Protein AF-A0ABD0XPX6-F1 (afdb_monomer_lite)

Organism: Umbra pygmaea (NCBI:txid75934)

Structure (mmCIF, N/CA/C/O backbone):
data_AF-A0ABD0XPX6-F1
#
_entry.id   AF-A0ABD0XPX6-F1
#
loop_
_atom_site.group_PDB
_atom_site.id
_atom_site.type_symbol
_atom_site.label_atom_id
_atom_site.label_alt_id
_atom_site.label_comp_id
_atom_site.label_asym_id
_atom_site.label_entity_id
_atom_site.label_seq_id
_atom_site.pdbx_PDB_ins_code
_atom_site.Ca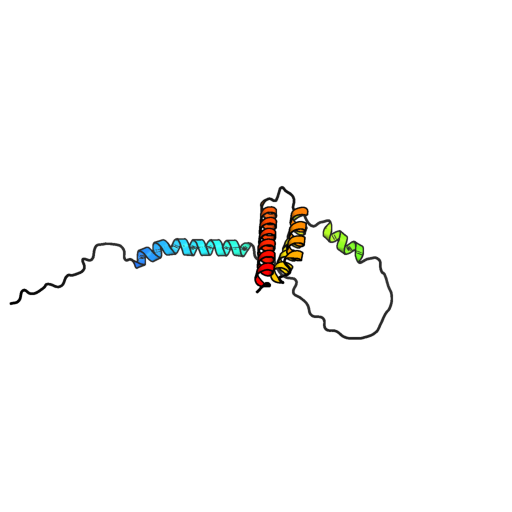rtn_x
_atom_site.Cartn_y
_atom_site.Cartn_z
_atom_site.occupancy
_atom_site.B_iso_or_equiv
_atom_site.auth_seq_id
_atom_site.auth_comp_id
_atom_site.auth_asym_id
_atom_site.auth_atom_id
_atom_site.pdbx_PDB_model_num
ATOM 1 N N . MET A 1 1 ? 26.955 52.492 55.578 1.00 46.16 1 MET A N 1
ATOM 2 C CA . MET A 1 1 ? 26.073 53.021 54.511 1.00 46.16 1 MET A CA 1
ATOM 3 C C . MET A 1 1 ? 26.995 53.705 53.502 1.00 46.16 1 MET A C 1
ATOM 5 O O . MET A 1 1 ? 27.729 54.565 53.947 1.00 46.16 1 MET A O 1
ATOM 9 N N . MET A 1 2 ? 27.157 53.380 52.221 1.00 48.34 2 MET A N 1
ATOM 10 C CA . MET A 1 2 ? 26.642 52.374 51.286 1.00 48.34 2 MET A CA 1
ATOM 11 C C . MET A 1 2 ? 27.820 52.079 50.330 1.00 48.34 2 MET A C 1
ATOM 13 O O . MET A 1 2 ? 28.419 53.018 49.812 1.00 48.34 2 MET A O 1
ATOM 17 N N . ALA A 1 3 ? 28.195 50.813 50.129 1.00 52.94 3 ALA A N 1
ATOM 18 C CA . ALA A 1 3 ? 29.192 50.447 49.122 1.00 52.94 3 ALA A CA 1
ATOM 19 C C . ALA A 1 3 ? 28.490 50.332 47.762 1.00 52.94 3 ALA A C 1
ATOM 21 O O . ALA A 1 3 ? 27.526 49.583 47.626 1.00 52.94 3 ALA A O 1
ATOM 22 N N . ALA A 1 4 ? 28.946 51.113 46.783 1.00 57.94 4 ALA A N 1
ATOM 23 C CA . ALA A 1 4 ? 28.401 51.144 45.434 1.00 57.94 4 ALA A CA 1
ATOM 24 C C . ALA A 1 4 ? 28.667 49.814 44.706 1.00 57.94 4 ALA A C 1
ATOM 26 O O . ALA A 1 4 ? 29.812 49.460 44.417 1.00 57.94 4 ALA A O 1
ATOM 27 N N . SER A 1 5 ? 27.597 49.078 44.412 1.00 60.00 5 SER A N 1
ATOM 28 C CA . SER A 1 5 ? 27.615 47.871 43.589 1.00 60.00 5 SER A CA 1
ATOM 29 C C . SER A 1 5 ? 27.961 48.243 42.146 1.00 60.00 5 SER A C 1
ATOM 31 O O . SER A 1 5 ? 27.199 48.941 41.479 1.00 60.00 5 SER A O 1
ATOM 33 N N . LYS A 1 6 ? 29.117 47.790 41.655 1.00 62.78 6 LYS A N 1
ATOM 34 C CA . LYS A 1 6 ? 29.476 47.904 40.236 1.00 62.78 6 LYS A CA 1
ATOM 35 C C . LYS A 1 6 ? 28.533 47.014 39.408 1.00 62.78 6 LYS A C 1
ATOM 37 O O . LYS A 1 6 ? 28.293 45.878 39.824 1.00 62.78 6 LYS A O 1
ATOM 42 N N . PRO A 1 7 ? 28.007 47.477 38.262 1.00 57.41 7 PRO A N 1
ATOM 43 C CA . PRO A 1 7 ? 27.235 46.619 37.377 1.00 57.41 7 PRO A CA 1
ATOM 44 C C . PRO A 1 7 ? 28.159 45.567 36.754 1.00 57.41 7 PRO A C 1
ATOM 46 O O . PRO A 1 7 ? 29.258 45.874 36.295 1.00 57.41 7 PRO A O 1
ATOM 49 N N . VAL A 1 8 ? 27.718 44.312 36.778 1.00 61.03 8 VAL A N 1
ATOM 50 C CA . VAL A 1 8 ? 28.391 43.196 36.115 1.00 61.03 8 VAL A CA 1
ATOM 51 C C . VAL A 1 8 ? 28.181 43.327 34.605 1.00 61.03 8 VAL A C 1
ATOM 53 O O . VAL A 1 8 ? 27.075 43.152 34.101 1.00 61.03 8 VAL A O 1
ATOM 56 N N . GLU A 1 9 ? 29.239 43.670 33.874 1.00 60.81 9 GLU A N 1
ATOM 57 C CA . GLU A 1 9 ? 29.257 43.535 32.418 1.00 60.81 9 GLU A CA 1
ATOM 58 C C . GLU A 1 9 ? 29.319 42.041 32.057 1.00 60.81 9 GLU A C 1
ATOM 60 O O . GLU A 1 9 ? 30.203 41.329 32.551 1.00 60.81 9 GLU A O 1
ATOM 65 N N . PRO A 1 10 ? 28.422 41.520 31.200 1.00 50.28 10 PRO A N 1
ATOM 66 C CA . PRO A 1 10 ? 28.611 40.194 30.643 1.00 50.28 10 PRO A CA 1
ATOM 67 C C . PRO A 1 10 ? 29.798 40.238 29.674 1.00 50.28 10 PRO A C 1
ATOM 69 O O . PRO A 1 10 ? 29.726 40.804 28.585 1.00 50.28 10 PRO A O 1
ATOM 72 N N . GLN A 1 11 ? 30.898 39.628 30.112 1.00 43.78 11 GLN A N 1
ATOM 73 C CA . GLN A 1 11 ? 32.111 39.357 29.346 1.00 43.78 11 GLN A CA 1
ATOM 74 C C . GLN A 1 11 ? 31.754 38.804 27.954 1.00 43.78 11 GLN A C 1
ATOM 76 O O . GLN A 1 11 ? 31.297 37.665 27.820 1.00 43.78 11 GLN A O 1
ATOM 81 N N . SER A 1 12 ? 31.966 39.618 26.914 1.00 55.59 12 SER A N 1
ATOM 82 C CA . SER A 1 12 ? 31.972 39.179 25.516 1.00 55.59 12 SER A CA 1
ATOM 83 C C . SER A 1 12 ? 33.176 38.268 25.294 1.00 55.59 12 SER A C 1
ATOM 85 O O . SER A 1 12 ? 34.258 38.714 24.923 1.00 55.59 12 SER A O 1
ATOM 87 N N . GLY A 1 13 ? 32.984 36.976 25.555 1.00 52.31 13 GLY A N 1
ATOM 88 C CA . GLY A 1 13 ? 33.889 35.931 25.103 1.00 52.31 13 GLY A CA 1
ATOM 89 C C . GLY A 1 13 ? 33.827 35.820 23.582 1.00 52.31 13 GLY A C 1
ATOM 90 O O . GLY A 1 13 ? 32.750 35.692 23.001 1.00 52.31 13 GLY A O 1
ATOM 91 N N . SER A 1 14 ? 34.995 35.876 22.952 1.00 61.75 14 SER A N 1
ATOM 92 C CA . SER A 1 14 ? 35.277 35.597 21.546 1.00 61.75 14 SER A CA 1
ATOM 93 C C . SER A 1 14 ? 34.750 34.218 21.122 1.00 61.75 14 SER A C 1
ATOM 95 O O . SER A 1 14 ? 35.459 33.216 21.142 1.00 61.75 14 SER A O 1
ATOM 97 N N . GLY A 1 15 ? 33.479 34.154 20.733 1.00 65.19 15 GLY A N 1
ATOM 98 C CA . GLY A 1 15 ? 32.825 32.949 20.234 1.00 65.19 15 GLY A CA 1
ATOM 99 C C . GLY A 1 15 ? 31.831 33.312 19.140 1.00 65.19 15 GLY A C 1
ATOM 100 O O . GLY A 1 15 ? 31.071 34.268 19.286 1.00 65.19 15 GLY A O 1
ATOM 101 N N . LEU A 1 16 ? 31.872 32.575 18.025 1.00 65.19 16 LEU A N 1
ATOM 102 C CA . LEU A 1 16 ? 31.011 32.791 16.859 1.00 65.19 16 LEU A CA 1
ATOM 103 C C . LEU A 1 16 ? 29.540 32.958 17.287 1.00 65.19 16 LEU A C 1
ATOM 105 O O . LEU A 1 16 ? 29.052 32.186 18.120 1.00 65.19 16 LEU A O 1
ATOM 109 N N . PRO A 1 17 ? 28.822 33.958 16.746 1.00 72.69 17 PRO A N 1
ATOM 110 C CA . PRO A 1 17 ? 27.501 34.313 17.236 1.00 72.69 17 PRO A CA 1
ATOM 111 C C . PRO A 1 17 ? 26.522 33.148 17.050 1.00 72.69 17 PRO A C 1
ATOM 113 O O . PRO A 1 17 ? 26.562 32.427 16.057 1.00 72.69 17 PRO A O 1
ATOM 116 N N . ARG A 1 18 ? 25.606 32.955 18.006 1.00 61.06 18 ARG A N 1
ATOM 117 C CA . ARG A 1 18 ? 24.691 31.793 18.046 1.00 61.06 18 ARG A CA 1
ATOM 118 C C . ARG A 1 18 ? 23.837 31.629 16.779 1.00 61.06 18 ARG A C 1
ATOM 120 O O . ARG A 1 18 ? 23.498 30.505 16.420 1.00 61.06 18 ARG A O 1
ATOM 127 N N . TRP A 1 19 ? 23.543 32.719 16.063 1.00 65.44 19 TRP A N 1
ATOM 128 C CA . TRP A 1 19 ? 22.864 32.660 14.762 1.00 65.44 19 TRP A CA 1
ATOM 129 C C . TRP A 1 19 ? 23.732 32.015 13.668 1.00 65.44 19 TRP A C 1
ATOM 131 O O . TRP A 1 19 ? 23.211 31.333 12.790 1.00 65.44 19 TRP A O 1
ATOM 141 N N . GLN A 1 20 ? 25.056 32.161 13.744 1.00 65.62 20 GLN A N 1
ATOM 142 C CA . GLN A 1 20 ? 25.994 31.567 12.796 1.00 65.62 20 GLN A CA 1
ATOM 143 C C . GLN A 1 20 ? 26.097 30.047 12.981 1.00 65.62 20 GLN A C 1
ATOM 145 O O . GLN A 1 20 ? 26.180 29.330 11.989 1.00 65.62 20 GLN A O 1
ATOM 150 N N . LEU A 1 21 ? 25.988 29.534 14.216 1.00 59.56 21 LEU A N 1
ATOM 151 C CA . LEU A 1 21 ? 25.855 28.090 14.475 1.00 59.56 21 LEU A CA 1
ATOM 152 C C . LEU A 1 21 ? 24.546 27.516 13.907 1.00 59.56 21 LEU A C 1
ATOM 154 O O . LEU A 1 21 ? 24.554 26.429 13.332 1.00 59.56 21 LEU A O 1
ATOM 158 N N . ALA A 1 22 ? 23.435 28.253 14.017 1.00 60.59 22 ALA A N 1
ATOM 159 C CA . ALA A 1 22 ? 22.145 27.821 13.477 1.00 60.59 22 ALA A CA 1
ATOM 160 C C . ALA A 1 22 ? 22.163 27.692 11.942 1.00 60.59 22 ALA A C 1
ATOM 162 O O . ALA A 1 22 ? 21.616 26.731 11.404 1.00 60.59 22 ALA A O 1
ATOM 163 N N . LEU A 1 23 ? 22.839 28.604 11.234 1.00 65.31 23 LEU A N 1
ATOM 164 C CA . LEU A 1 23 ? 23.021 28.490 9.782 1.00 65.31 23 LEU A CA 1
ATOM 165 C C . LEU A 1 23 ? 23.935 27.318 9.399 1.00 65.31 23 LEU A C 1
ATOM 167 O O . LEU A 1 23 ? 23.666 26.640 8.411 1.00 65.31 23 LEU A O 1
ATOM 171 N N . LEU A 1 24 ? 24.975 27.043 10.190 1.00 61.91 24 LEU A N 1
ATOM 172 C CA . LEU A 1 24 ? 25.949 25.982 9.911 1.00 61.91 24 LEU A CA 1
ATOM 173 C C . LEU A 1 24 ? 25.346 24.576 10.060 1.00 61.91 24 LEU A C 1
ATOM 175 O O . LEU A 1 24 ? 25.645 23.692 9.263 1.00 61.91 24 LEU A O 1
ATOM 179 N N . VAL A 1 25 ? 24.452 24.377 11.035 1.00 66.81 25 VAL A N 1
ATOM 180 C CA . VAL A 1 25 ? 23.728 23.105 11.225 1.00 66.81 25 VAL A CA 1
ATOM 181 C C . VAL A 1 25 ? 22.466 23.032 10.353 1.00 66.81 25 VAL A C 1
ATOM 183 O O . VAL A 1 25 ? 22.107 21.960 9.870 1.00 66.81 25 VAL A O 1
ATOM 186 N N . GLY A 1 26 ? 21.804 24.163 10.099 1.00 64.44 26 GLY A N 1
ATOM 187 C CA . GLY A 1 26 ? 20.580 24.221 9.298 1.00 64.44 26 GLY A CA 1
ATOM 188 C C . GLY A 1 26 ? 20.808 24.036 7.795 1.00 64.44 26 GLY A C 1
ATOM 189 O O . GLY A 1 26 ? 20.030 23.340 7.142 1.00 64.44 26 GLY A O 1
ATOM 190 N N . ALA A 1 27 ? 21.888 24.599 7.242 1.00 68.81 27 ALA A N 1
ATOM 191 C CA . ALA A 1 27 ? 22.202 24.513 5.814 1.00 68.81 27 ALA A CA 1
ATOM 192 C C . ALA A 1 27 ? 22.309 23.068 5.269 1.00 68.81 27 ALA A C 1
ATOM 194 O O . ALA A 1 27 ? 21.666 22.785 4.254 1.00 68.81 27 ALA A O 1
ATOM 195 N N . PRO A 1 28 ? 23.029 22.120 5.908 1.00 70.69 28 PRO A N 1
ATOM 196 C CA . PRO A 1 28 ? 23.106 20.747 5.406 1.00 70.69 28 PRO A CA 1
ATOM 197 C C . PRO A 1 28 ? 21.777 19.988 5.529 1.00 70.69 28 PRO A C 1
ATOM 199 O O . PRO A 1 28 ? 21.454 19.190 4.651 1.00 70.69 28 PRO A O 1
ATOM 202 N N . ILE A 1 29 ? 20.968 20.259 6.561 1.00 74.56 29 ILE A N 1
ATOM 203 C CA . ILE A 1 29 ? 19.659 19.609 6.743 1.00 74.56 29 ILE A CA 1
ATOM 204 C C . ILE A 1 29 ? 18.675 20.079 5.666 1.00 74.56 29 ILE A C 1
ATOM 206 O O . ILE A 1 29 ? 18.007 19.255 5.045 1.00 74.56 29 ILE A O 1
ATOM 210 N N . VAL A 1 30 ? 18.612 21.386 5.390 1.00 76.75 30 VAL A N 1
ATOM 211 C CA . VAL A 1 30 ? 17.708 21.948 4.371 1.00 76.75 30 VAL A CA 1
ATOM 212 C C . VAL A 1 30 ? 18.095 21.487 2.963 1.00 76.75 30 VAL A C 1
ATOM 214 O O . VAL A 1 30 ? 17.218 21.114 2.183 1.00 76.75 30 VAL A O 1
ATOM 217 N N . LEU A 1 31 ? 19.393 21.430 2.643 1.00 77.75 31 LEU A N 1
ATOM 218 C CA . LEU A 1 31 ? 19.864 20.879 1.368 1.00 77.75 31 LEU A CA 1
ATOM 219 C C . LEU A 1 31 ? 19.599 19.371 1.258 1.00 77.75 31 LEU A C 1
ATOM 221 O O . LEU A 1 31 ? 19.164 18.911 0.204 1.00 77.75 31 LEU A O 1
ATOM 225 N N . GLY A 1 32 ? 19.789 18.611 2.340 1.00 81.19 32 GLY A N 1
ATOM 226 C CA . GLY A 1 32 ? 19.493 17.179 2.388 1.00 81.19 32 GLY A CA 1
ATOM 227 C C . GLY A 1 32 ? 18.006 16.878 2.186 1.00 81.19 32 GLY A C 1
ATOM 228 O O . GLY A 1 32 ? 17.652 16.075 1.325 1.00 81.19 32 GLY A O 1
ATOM 229 N N . VAL A 1 33 ? 17.120 17.569 2.910 1.00 83.88 33 VAL A N 1
ATOM 230 C CA . VAL A 1 33 ? 15.660 17.436 2.751 1.00 83.88 33 VAL A CA 1
ATOM 231 C C . VAL A 1 33 ? 15.219 17.884 1.355 1.00 83.88 33 VAL A C 1
ATOM 233 O O . VAL A 1 33 ? 14.399 17.210 0.735 1.00 83.88 33 VAL A O 1
ATOM 236 N N . GLY A 1 34 ? 15.794 18.964 0.817 1.00 81.00 34 GLY A N 1
ATOM 237 C CA . GLY A 1 34 ? 15.542 19.414 -0.554 1.00 81.00 34 GLY A CA 1
ATOM 238 C C . GLY A 1 34 ? 15.954 18.379 -1.607 1.00 81.00 34 GLY A C 1
ATOM 239 O O . GLY A 1 34 ? 15.178 18.083 -2.515 1.00 81.00 34 GLY A O 1
ATOM 240 N N . ALA A 1 35 ? 17.133 17.769 -1.460 1.00 81.75 35 ALA A N 1
ATOM 241 C CA . ALA A 1 35 ? 17.617 16.714 -2.348 1.00 81.75 35 ALA A CA 1
ATOM 242 C C . ALA A 1 35 ? 16.757 15.441 -2.258 1.00 81.75 35 ALA A C 1
ATOM 244 O O . ALA A 1 35 ? 16.369 14.891 -3.289 1.00 81.75 35 ALA A O 1
ATOM 245 N N . VAL A 1 36 ? 16.386 15.010 -1.047 1.00 83.94 36 VAL A N 1
ATOM 246 C CA . VAL A 1 36 ? 15.482 13.867 -0.825 1.00 83.94 36 VAL A CA 1
ATOM 247 C C . VAL A 1 36 ? 14.095 14.142 -1.403 1.00 83.94 36 VAL A C 1
ATOM 249 O O . VAL A 1 36 ? 13.512 13.267 -2.038 1.00 83.94 36 VAL A O 1
ATOM 252 N N . TYR A 1 37 ? 13.571 15.359 -1.254 1.00 84.56 37 TYR A N 1
ATOM 253 C CA . TYR A 1 37 ? 12.292 15.753 -1.840 1.00 84.56 37 TYR A CA 1
ATOM 254 C C . TYR A 1 37 ? 12.335 15.736 -3.373 1.00 84.56 37 TYR A C 1
ATOM 256 O O . TYR A 1 37 ? 11.412 15.228 -4.012 1.00 84.56 37 TYR A O 1
ATOM 264 N N . LEU A 1 38 ? 13.419 16.233 -3.977 1.00 83.38 38 LEU A N 1
ATOM 265 C CA . LEU A 1 38 ? 13.610 16.195 -5.428 1.00 83.38 38 LEU A CA 1
ATOM 266 C C . LEU A 1 38 ? 13.786 14.763 -5.954 1.00 83.38 38 LEU A C 1
ATOM 268 O O . LEU A 1 38 ? 13.221 14.436 -6.999 1.00 83.38 38 LEU A O 1
ATOM 272 N N . TRP A 1 39 ? 14.476 13.890 -5.217 1.00 78.31 39 TRP A N 1
ATOM 273 C CA . TRP A 1 39 ? 14.598 12.472 -5.567 1.00 78.31 39 TRP A CA 1
ATOM 274 C C . TRP A 1 39 ? 13.260 11.736 -5.405 1.00 78.31 39 TRP A C 1
ATOM 276 O O . TRP A 1 39 ? 12.849 10.983 -6.280 1.00 78.31 39 TRP A O 1
ATOM 286 N N . ASN A 1 40 ? 12.502 11.990 -4.340 1.00 80.81 40 ASN A N 1
ATOM 287 C CA . ASN A 1 40 ? 11.187 11.372 -4.157 1.00 80.81 40 ASN A CA 1
ATOM 288 C C . ASN A 1 40 ? 10.155 11.876 -5.188 1.00 80.81 40 ASN A C 1
ATOM 290 O O . ASN A 1 40 ? 9.230 11.156 -5.561 1.00 80.81 40 ASN A O 1
ATOM 294 N N . ARG A 1 41 ? 10.336 13.096 -5.712 1.00 73.38 41 ARG A N 1
ATOM 295 C CA . ARG A 1 41 ? 9.513 13.657 -6.792 1.00 73.38 41 ARG A CA 1
ATOM 296 C C . ARG A 1 41 ? 9.806 13.036 -8.161 1.00 73.38 41 ARG A C 1
ATOM 298 O O . ARG A 1 41 ? 8.930 13.060 -9.021 1.00 73.38 41 ARG A O 1
ATOM 305 N N . SER A 1 42 ? 10.985 12.457 -8.394 1.00 56.25 42 SER A N 1
ATOM 306 C CA . SER A 1 42 ? 11.265 11.791 -9.674 1.00 56.25 42 SER A CA 1
ATOM 307 C C . SER A 1 42 ? 10.532 10.451 -9.821 1.00 56.25 42 SER A C 1
ATOM 309 O O . SER A 1 42 ? 10.253 10.049 -10.945 1.00 56.25 42 SER A O 1
ATOM 311 N N . LYS A 1 43 ? 10.098 9.820 -8.717 1.00 51.00 43 LYS A N 1
ATOM 312 C CA . LYS A 1 43 ? 9.227 8.629 -8.753 1.00 51.00 43 LYS A CA 1
ATOM 313 C C . LYS A 1 43 ? 7.741 8.926 -8.990 1.00 51.00 43 LYS A C 1
ATOM 315 O O . LYS A 1 43 ? 6.977 8.000 -9.236 1.00 51.00 43 LYS A O 1
ATOM 320 N N . THR A 1 44 ? 7.297 10.185 -8.937 1.00 49.41 44 THR A N 1
ATOM 321 C CA . THR A 1 44 ? 5.867 10.526 -9.093 1.00 49.41 44 THR A CA 1
ATOM 322 C C . THR A 1 44 ? 5.448 10.845 -10.531 1.00 49.41 44 THR A C 1
ATOM 324 O O . THR A 1 44 ? 4.319 11.279 -10.752 1.00 49.41 44 THR A O 1
ATOM 327 N N . LYS A 1 45 ? 6.304 10.588 -11.533 1.00 47.56 45 LYS A N 1
ATOM 328 C CA . LYS A 1 45 ? 5.977 10.799 -12.956 1.00 47.56 45 LYS A CA 1
ATOM 329 C C . LYS A 1 45 ? 5.513 9.565 -13.743 1.00 47.56 45 LYS A C 1
ATOM 331 O O . LYS A 1 45 ? 5.221 9.727 -14.919 1.00 47.56 45 LYS A O 1
ATOM 336 N N . ASP A 1 46 ? 5.271 8.427 -13.087 1.00 48.78 46 ASP A N 1
ATOM 337 C CA . ASP A 1 46 ? 4.617 7.251 -13.702 1.00 48.78 46 ASP A CA 1
ATOM 338 C C . ASP A 1 46 ? 3.210 6.977 -13.139 1.00 48.78 46 ASP A C 1
ATOM 340 O O . ASP A 1 46 ? 2.754 5.846 -13.023 1.00 48.78 46 ASP A O 1
ATOM 344 N N . THR A 1 47 ? 2.483 8.034 -12.768 1.00 49.66 47 THR A N 1
ATOM 345 C CA . THR A 1 47 ? 1.028 7.969 -12.528 1.00 49.66 47 THR A CA 1
ATOM 346 C C . THR A 1 47 ? 0.331 9.152 -13.197 1.00 49.66 47 THR A C 1
ATOM 348 O O . THR A 1 47 ? -0.349 9.956 -12.565 1.00 49.66 47 THR A O 1
ATOM 351 N N . SER A 1 48 ? 0.505 9.279 -14.516 1.00 39.44 48 SER A N 1
ATOM 352 C CA . SER A 1 48 ? -0.369 10.141 -15.314 1.00 39.44 48 SER A CA 1
ATOM 353 C C . SER A 1 48 ? -1.704 9.430 -15.517 1.00 39.44 48 SER A C 1
ATOM 355 O O . SER A 1 48 ? -1.772 8.311 -16.022 1.00 39.44 48 SER A O 1
ATOM 357 N N . GLY A 1 49 ? -2.765 10.058 -15.021 1.00 40.41 49 GLY A N 1
ATOM 358 C CA . GLY A 1 49 ? -4.075 9.452 -14.877 1.00 40.41 49 GLY A CA 1
ATOM 359 C C . GLY A 1 49 ? -4.839 9.264 -16.183 1.00 40.41 49 GLY A C 1
ATOM 360 O O . GLY A 1 49 ? -4.760 10.069 -17.108 1.00 40.41 49 GLY A O 1
ATOM 361 N N . LYS A 1 50 ? -5.728 8.269 -16.178 1.00 32.34 50 LYS A N 1
ATOM 362 C CA . LYS A 1 50 ? -6.940 8.320 -16.994 1.00 32.34 50 LYS A CA 1
ATOM 363 C C . LYS A 1 50 ? -8.066 8.858 -16.117 1.00 32.34 50 LYS A C 1
ATOM 365 O O . LYS A 1 50 ? -8.659 8.148 -15.307 1.00 32.34 50 LYS A O 1
ATOM 370 N N . ARG A 1 51 ? -8.260 10.174 -16.228 1.00 38.38 51 ARG A N 1
ATOM 371 C CA . ARG A 1 51 ? -9.377 10.927 -15.659 1.00 38.38 51 ARG A CA 1
ATOM 372 C C . ARG A 1 51 ? -10.699 10.341 -16.152 1.00 38.38 51 ARG A C 1
ATOM 374 O O . ARG A 1 51 ? -10.861 10.035 -17.330 1.00 38.38 51 ARG A O 1
ATOM 381 N N . ASN A 1 52 ? -11.616 10.234 -15.202 1.00 42.72 52 ASN A N 1
ATOM 382 C CA . ASN A 1 52 ? -13.026 9.938 -15.373 1.00 42.72 52 ASN A CA 1
ATOM 383 C C . ASN A 1 52 ? -13.655 10.932 -16.367 1.00 42.72 52 ASN A C 1
ATOM 385 O O . ASN A 1 52 ? -13.592 12.142 -16.148 1.00 42.72 52 ASN A O 1
ATOM 389 N N . GLY A 1 53 ? -14.214 10.417 -17.461 1.00 33.69 53 GLY A N 1
ATOM 390 C CA . GLY A 1 53 ? -14.931 11.177 -18.478 1.00 33.69 53 GLY A CA 1
ATOM 391 C C . GLY A 1 53 ? -16.413 10.843 -18.412 1.00 33.69 53 GLY A C 1
ATOM 392 O O . GLY A 1 53 ? -16.844 9.824 -18.943 1.00 33.69 53 GLY A O 1
ATOM 393 N N . GLN A 1 54 ? -17.147 11.713 -17.725 1.00 43.88 54 GLN A N 1
ATOM 394 C CA . GLN A 1 54 ? -18.580 11.972 -17.830 1.00 43.88 54 GLN A CA 1
ATOM 395 C C . GLN A 1 54 ? -19.211 11.459 -19.141 1.00 43.88 54 GLN A C 1
ATOM 397 O O . GLN A 1 54 ? -18.877 11.945 -20.223 1.00 43.88 54 GLN A O 1
ATOM 402 N N . ARG A 1 55 ? -20.209 10.576 -19.055 1.00 30.58 55 ARG A N 1
ATOM 403 C CA . ARG A 1 55 ? -21.270 10.546 -20.065 1.00 30.58 55 ARG A CA 1
ATOM 404 C C . ARG A 1 55 ? -22.617 10.368 -19.384 1.00 30.58 55 ARG A C 1
ATOM 406 O O . ARG A 1 55 ? -22.924 9.334 -18.804 1.00 30.58 55 ARG A O 1
ATOM 413 N N . THR A 1 56 ? -23.341 11.472 -19.424 1.00 36.09 56 THR A N 1
ATOM 414 C CA . THR A 1 56 ? -24.755 11.653 -19.137 1.00 36.09 56 THR A CA 1
ATOM 415 C C . THR A 1 56 ? -25.602 10.580 -19.816 1.00 36.09 56 THR A C 1
ATOM 417 O O . THR A 1 56 ? -25.305 10.166 -20.939 1.00 36.09 56 THR A O 1
ATOM 420 N N . THR A 1 57 ? -26.680 10.175 -19.149 1.00 39.31 57 THR A N 1
ATOM 421 C CA . THR A 1 57 ? -27.823 9.520 -19.789 1.00 39.31 57 THR A CA 1
ATOM 422 C C . THR A 1 57 ? -28.307 10.368 -20.972 1.00 39.31 57 THR A C 1
ATOM 424 O O . THR A 1 57 ? -28.259 11.601 -20.925 1.00 39.31 57 THR A O 1
ATOM 427 N N . PRO A 1 58 ? -28.711 9.709 -22.063 1.00 42.66 58 PRO A N 1
ATOM 428 C CA . PRO A 1 58 ? -30.118 9.805 -22.423 1.00 42.66 58 PRO A CA 1
ATOM 429 C C . PRO A 1 58 ? -30.714 8.439 -22.784 1.00 42.66 58 PRO A C 1
ATOM 431 O O . PRO A 1 58 ? -30.069 7.589 -23.399 1.00 42.66 58 PRO A O 1
ATOM 434 N N . GLU A 1 59 ? -31.971 8.254 -22.387 1.00 36.75 59 GLU A N 1
ATOM 435 C CA . GLU A 1 59 ? -32.899 7.337 -23.046 1.00 36.75 59 GLU A CA 1
ATOM 436 C C . GLU A 1 59 ? -32.906 7.581 -24.560 1.00 36.75 59 GLU A C 1
ATOM 438 O O . GLU A 1 59 ? -32.800 8.721 -25.015 1.00 36.75 59 GLU A O 1
ATOM 443 N N . GLY A 1 60 ? -33.081 6.520 -25.345 1.00 33.81 60 GLY A N 1
ATOM 444 C CA . GLY A 1 60 ? -33.299 6.660 -26.780 1.00 33.81 60 GLY A CA 1
ATOM 445 C C . GLY A 1 60 ? -32.983 5.397 -27.562 1.00 33.81 60 GLY A C 1
ATOM 446 O O . GLY A 1 60 ? -31.889 5.243 -28.090 1.00 33.81 60 GLY A O 1
ATOM 447 N N . SER A 1 61 ? -33.964 4.500 -27.601 1.00 46.69 61 SER A N 1
ATOM 448 C CA . SER A 1 61 ? -34.263 3.515 -28.643 1.00 46.69 61 SER A CA 1
ATOM 449 C C . SER A 1 61 ? -33.373 3.520 -29.895 1.00 46.69 61 SER A C 1
ATOM 451 O O . SER A 1 61 ? -33.448 4.446 -30.696 1.00 46.69 61 SER A O 1
ATOM 453 N N . ALA A 1 62 ? -32.641 2.423 -30.113 1.00 34.88 62 ALA A N 1
ATOM 454 C CA . ALA A 1 62 ? -32.593 1.680 -31.382 1.00 34.88 62 ALA A CA 1
ATOM 455 C C . ALA A 1 62 ? -31.564 0.539 -31.284 1.00 34.88 62 ALA A C 1
ATOM 457 O O . ALA A 1 62 ? -30.359 0.765 -31.217 1.00 34.88 62 ALA A O 1
ATOM 458 N N . SER A 1 63 ? -32.036 -0.709 -31.319 1.00 45.47 63 SER A N 1
ATOM 459 C CA . SER A 1 63 ? -31.241 -1.819 -31.868 1.00 45.47 63 SER A CA 1
ATOM 460 C C . SER A 1 63 ? -31.035 -1.578 -33.377 1.00 45.47 63 SER A C 1
ATOM 462 O O . SER A 1 63 ? -31.916 -0.975 -33.994 1.00 45.47 63 SER A O 1
ATOM 464 N N . PRO A 1 64 ? -29.918 -2.022 -33.992 1.00 43.75 64 PRO A N 1
ATOM 465 C CA . PRO A 1 64 ? -29.807 -3.433 -34.379 1.00 43.75 64 PRO A CA 1
ATOM 466 C C . PRO A 1 64 ? -28.394 -4.057 -34.283 1.00 43.75 64 PRO A C 1
ATOM 468 O O . PRO A 1 64 ? -27.375 -3.440 -34.567 1.00 43.75 64 PRO A O 1
ATOM 471 N N . VAL A 1 65 ? -28.398 -5.332 -33.878 1.00 48.19 65 VAL A N 1
ATOM 472 C CA . VAL A 1 65 ? -27.582 -6.478 -34.331 1.00 48.19 65 VAL A CA 1
ATOM 473 C C . VAL A 1 65 ? -26.327 -6.173 -35.167 1.00 48.19 65 VAL A C 1
ATOM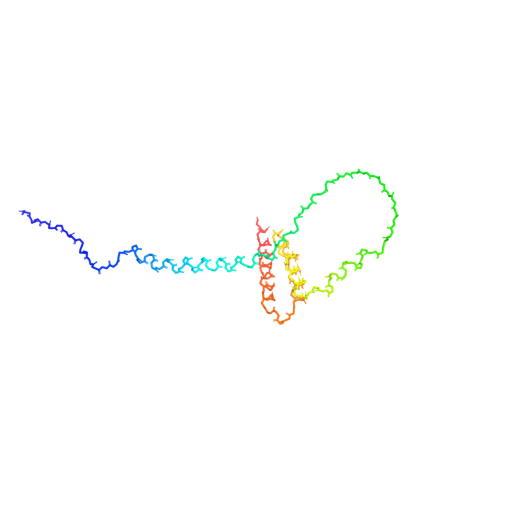 475 O O . VAL A 1 65 ? -26.461 -5.804 -36.327 1.00 48.19 65 VAL A O 1
ATOM 478 N N . GLN A 1 66 ? -25.136 -6.504 -34.634 1.00 35.25 66 GLN A N 1
ATOM 479 C CA . GLN A 1 66 ? -24.047 -7.191 -35.365 1.00 35.25 66 GLN A CA 1
ATOM 480 C C . GLN A 1 66 ? -22.833 -7.521 -34.463 1.00 35.25 66 GLN A C 1
ATOM 482 O O . GLN A 1 66 ? -22.226 -6.631 -33.874 1.00 35.25 66 GLN A O 1
ATOM 487 N N . GLY A 1 67 ? -22.451 -8.807 -34.420 1.00 36.72 67 GLY A N 1
ATOM 488 C CA . GLY A 1 67 ? -21.081 -9.278 -34.145 1.00 36.72 67 GLY A CA 1
ATOM 489 C C . GLY A 1 67 ? -20.659 -9.418 -32.678 1.00 36.72 67 GLY A C 1
ATOM 490 O O . GLY A 1 67 ? -19.953 -8.569 -32.140 1.00 36.72 67 GLY A O 1
ATOM 491 N N . GLN A 1 68 ? -21.026 -10.533 -32.047 1.00 44.41 68 GLN A N 1
ATOM 492 C CA . GLN A 1 68 ? -20.805 -10.836 -30.630 1.00 44.41 68 GLN A CA 1
ATOM 493 C C . GLN A 1 68 ? -19.535 -11.660 -30.337 1.00 44.41 68 GLN A C 1
ATOM 495 O O . GLN A 1 68 ? -19.532 -12.412 -29.380 1.00 44.41 68 GLN A O 1
ATOM 500 N N . ASP A 1 69 ? -18.420 -11.507 -31.063 1.00 38.28 69 ASP A N 1
ATOM 501 C CA . ASP A 1 69 ? -17.299 -12.468 -30.897 1.00 38.28 69 ASP A CA 1
ATOM 502 C C . ASP A 1 69 ? -15.942 -11.834 -30.514 1.00 38.28 69 ASP A C 1
ATOM 504 O O . ASP A 1 69 ? -14.945 -12.529 -30.314 1.00 38.28 69 ASP A O 1
ATOM 508 N N . GLY A 1 70 ? -15.868 -10.502 -30.383 1.00 41.50 70 GLY A N 1
ATOM 509 C CA . GLY A 1 70 ? -14.590 -9.774 -30.276 1.00 41.50 70 GLY A CA 1
ATOM 510 C C . GLY A 1 70 ? -14.174 -9.269 -28.887 1.00 41.50 70 GLY A C 1
ATOM 511 O O . GLY A 1 70 ? -12.997 -8.969 -28.677 1.00 41.50 70 GLY A O 1
ATOM 512 N N . ALA A 1 71 ? -15.097 -9.149 -27.928 1.00 45.38 71 ALA A N 1
ATOM 513 C CA . ALA A 1 71 ? -14.819 -8.464 -26.657 1.00 45.38 71 ALA A CA 1
ATOM 514 C C . ALA A 1 71 ? -14.067 -9.344 -25.641 1.00 45.38 71 ALA A C 1
ATOM 516 O O . ALA A 1 71 ? -13.203 -8.850 -24.916 1.00 45.38 71 ALA A O 1
ATOM 517 N N . ALA A 1 72 ? -14.335 -10.654 -25.631 1.00 43.94 72 ALA A N 1
ATOM 518 C CA . ALA A 1 72 ? -13.733 -11.576 -24.668 1.00 43.94 72 ALA A CA 1
ATOM 519 C C . ALA A 1 72 ? -12.233 -11.813 -24.920 1.00 43.94 72 ALA A C 1
ATOM 521 O O . ALA A 1 72 ? -11.475 -11.911 -23.965 1.00 43.94 72 ALA A O 1
ATOM 522 N N . LYS A 1 73 ? -11.779 -11.826 -26.186 1.00 40.22 73 LYS A N 1
ATOM 523 C CA . LYS A 1 73 ? -10.363 -12.068 -26.540 1.00 40.22 73 LYS A CA 1
ATOM 524 C C . LYS A 1 73 ? -9.445 -10.853 -26.373 1.00 40.22 73 LYS A C 1
ATOM 526 O O . LYS A 1 73 ? -8.227 -11.017 -26.346 1.00 40.22 73 LYS A O 1
ATOM 531 N N . ARG A 1 74 ? -9.984 -9.630 -26.297 1.00 42.19 74 ARG A N 1
ATOM 532 C CA . ARG A 1 74 ? -9.160 -8.410 -26.208 1.00 42.19 74 ARG A CA 1
ATOM 533 C C . ARG A 1 74 ? -8.700 -8.121 -24.778 1.00 42.19 74 ARG A C 1
ATOM 535 O O . ARG A 1 74 ? -7.569 -7.692 -24.597 1.00 42.19 74 ARG A O 1
ATOM 542 N N . ALA A 1 75 ? -9.522 -8.457 -23.783 1.00 47.38 75 ALA A N 1
ATOM 543 C CA . ALA A 1 75 ? -9.143 -8.381 -22.372 1.00 47.38 75 ALA A CA 1
ATOM 544 C C . ALA A 1 75 ? -8.112 -9.455 -21.971 1.00 47.38 75 ALA A C 1
ATOM 546 O O . ALA A 1 75 ? -7.327 -9.235 -21.055 1.00 47.38 75 ALA A O 1
ATOM 547 N N . THR A 1 76 ? -8.082 -10.600 -22.664 1.00 43.50 76 THR A N 1
ATOM 548 C CA . THR A 1 76 ? -7.109 -11.679 -22.410 1.00 43.50 76 THR A CA 1
ATOM 549 C C . THR A 1 76 ? -5.716 -11.347 -22.953 1.00 43.50 76 THR A C 1
ATOM 551 O O . THR A 1 76 ? -4.723 -11.654 -22.308 1.00 43.50 76 THR A O 1
ATOM 554 N N . ARG A 1 77 ? -5.621 -10.655 -24.098 1.00 44.12 77 ARG A N 1
ATOM 555 C CA . ARG A 1 77 ? -4.330 -10.327 -24.738 1.00 44.12 77 ARG A CA 1
ATOM 556 C C . ARG A 1 77 ? -3.516 -9.256 -24.010 1.00 44.12 77 ARG A C 1
ATOM 558 O O . ARG A 1 77 ? -2.297 -9.293 -24.067 1.00 44.12 77 ARG A O 1
ATOM 565 N N . GLU A 1 78 ? -4.161 -8.327 -23.304 1.00 48.12 78 GLU A N 1
ATOM 566 C CA . GLU A 1 78 ? -3.454 -7.338 -22.465 1.00 48.12 78 GLU A CA 1
ATOM 567 C C . GLU A 1 78 ? -2.927 -7.948 -21.160 1.00 48.12 78 GLU A C 1
ATOM 569 O O . GLU A 1 78 ? -2.047 -7.386 -20.514 1.00 48.12 78 GLU A O 1
ATOM 574 N N . GLN A 1 79 ? -3.450 -9.109 -20.760 1.00 47.22 79 GLN A N 1
ATOM 575 C CA . GLN A 1 79 ? -2.949 -9.812 -19.588 1.00 47.22 79 GLN A CA 1
ATOM 576 C C . GLN A 1 79 ? -1.621 -10.500 -19.918 1.00 47.22 79 GLN A C 1
ATOM 578 O O . GLN A 1 79 ? -0.706 -10.437 -19.103 1.00 47.22 79 GLN A O 1
ATOM 583 N N . GLU A 1 80 ? -1.475 -11.104 -21.098 1.00 49.94 80 GLU A N 1
ATOM 584 C CA . GLU A 1 80 ? -0.332 -11.957 -21.470 1.00 49.94 80 GLU A CA 1
ATOM 585 C C . GLU A 1 80 ? 1.033 -11.241 -21.549 1.00 49.94 80 GLU A C 1
ATOM 587 O O . GLU A 1 80 ? 2.046 -11.915 -21.393 1.00 49.94 80 GLU A O 1
ATOM 592 N N . ASP A 1 81 ? 1.077 -9.909 -21.676 1.00 52.88 81 ASP A N 1
ATOM 593 C CA . ASP A 1 81 ? 2.328 -9.119 -21.740 1.00 52.88 81 ASP A CA 1
ATOM 594 C C . ASP A 1 81 ? 2.601 -8.281 -20.468 1.00 52.88 81 ASP A C 1
ATOM 596 O O . ASP A 1 81 ? 3.612 -7.594 -20.340 1.00 52.88 81 ASP A O 1
ATOM 600 N N . MET A 1 82 ? 1.701 -8.323 -19.476 1.00 58.00 82 MET A N 1
ATOM 601 C CA . MET A 1 82 ? 1.958 -7.688 -18.182 1.00 58.00 82 MET A CA 1
ATOM 602 C C . MET A 1 82 ? 2.774 -8.626 -17.298 1.00 58.00 82 MET A C 1
ATOM 604 O O . MET A 1 82 ? 2.305 -9.707 -16.923 1.00 58.00 82 MET A O 1
ATOM 608 N N . SER A 1 83 ? 3.973 -8.170 -16.920 1.00 79.25 83 SER A N 1
ATOM 609 C CA . SER A 1 83 ? 4.826 -8.825 -15.925 1.00 79.25 83 SER A CA 1
ATOM 610 C C . SER A 1 83 ? 3.991 -9.245 -14.702 1.00 79.25 83 SER A C 1
ATOM 612 O O . SER A 1 83 ? 3.147 -8.461 -14.251 1.00 79.25 83 SER A O 1
ATOM 614 N N . PRO A 1 84 ? 4.206 -10.443 -14.123 1.00 77.94 84 PRO A N 1
ATOM 615 C CA . PRO A 1 84 ? 3.510 -10.890 -12.910 1.00 77.94 84 PRO A CA 1
ATOM 616 C C . PRO A 1 84 ? 3.526 -9.843 -11.786 1.00 77.94 84 PRO A C 1
ATOM 618 O O . PRO A 1 84 ? 2.556 -9.692 -11.043 1.00 77.94 84 PRO A O 1
ATOM 621 N N . LEU A 1 85 ? 4.599 -9.049 -11.731 1.00 82.88 85 LEU A N 1
ATOM 622 C CA . LEU A 1 85 ? 4.759 -7.934 -10.807 1.00 82.88 85 LEU A CA 1
ATOM 623 C C . LEU A 1 85 ? 3.758 -6.796 -11.056 1.00 82.88 85 LEU A C 1
ATOM 625 O O . LEU A 1 85 ? 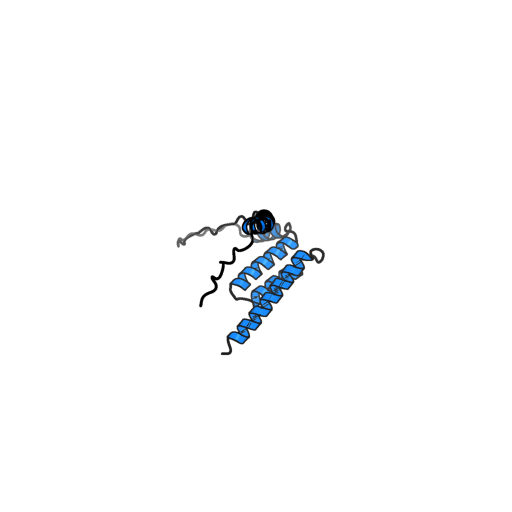3.226 -6.237 -10.102 1.00 82.88 85 LEU A O 1
ATOM 629 N N . ASP A 1 86 ? 3.455 -6.474 -12.311 1.00 86.19 86 ASP A N 1
ATOM 630 C CA . ASP A 1 86 ? 2.489 -5.428 -12.666 1.00 86.19 86 ASP A CA 1
ATOM 631 C C . ASP A 1 86 ? 1.063 -5.848 -12.274 1.00 86.19 86 ASP A C 1
ATOM 633 O O . ASP A 1 86 ? 0.318 -5.109 -11.624 1.00 86.19 86 ASP A O 1
ATOM 637 N N . ARG A 1 87 ? 0.720 -7.120 -12.520 1.00 86.75 87 ARG A N 1
ATOM 638 C CA . ARG A 1 87 ? -0.545 -7.705 -12.047 1.00 86.75 87 ARG A CA 1
ATOM 639 C C . ARG A 1 87 ? -0.647 -7.669 -10.516 1.00 86.75 87 ARG A C 1
ATOM 641 O O . ARG A 1 87 ? -1.695 -7.303 -9.980 1.00 86.75 87 ARG A O 1
ATOM 648 N N . ALA A 1 88 ? 0.443 -7.982 -9.810 1.00 89.62 88 ALA A N 1
ATOM 649 C CA . ALA A 1 88 ? 0.512 -7.886 -8.353 1.00 89.62 88 ALA A CA 1
ATOM 650 C C . ALA A 1 88 ? 0.346 -6.437 -7.852 1.00 89.62 88 ALA A C 1
ATOM 652 O O . ALA A 1 88 ? -0.410 -6.182 -6.910 1.00 89.62 88 ALA A O 1
ATOM 653 N N . GLN A 1 89 ? 0.971 -5.459 -8.515 1.00 90.25 89 GLN A N 1
ATOM 654 C CA . GLN A 1 89 ? 0.785 -4.036 -8.214 1.00 90.25 89 GLN A CA 1
ATOM 655 C C . GLN A 1 89 ? -0.659 -3.583 -8.454 1.00 90.25 89 GL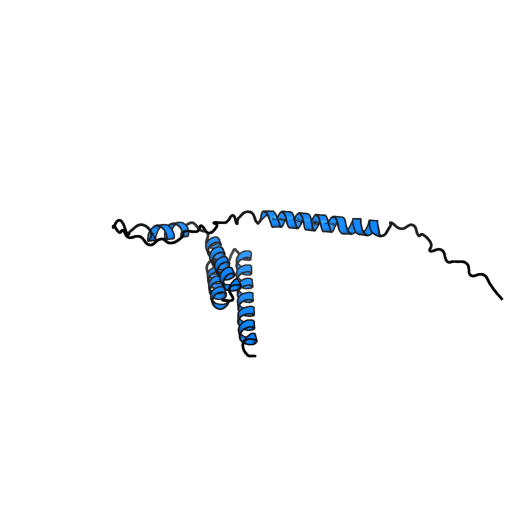N A C 1
ATOM 657 O O . GLN A 1 89 ? -1.215 -2.832 -7.646 1.00 90.25 89 GLN A O 1
ATOM 662 N N . GLY A 1 90 ? -1.301 -4.073 -9.516 1.00 91.62 90 GLY A N 1
ATOM 663 C CA . GLY A 1 90 ? -2.722 -3.865 -9.781 1.00 91.62 90 GLY A CA 1
ATOM 664 C C . GLY A 1 90 ? -3.603 -4.365 -8.632 1.00 91.62 90 GLY A C 1
ATOM 665 O O . GLY A 1 90 ? -4.446 -3.613 -8.129 1.00 91.62 90 GLY A O 1
ATOM 666 N N . ALA A 1 91 ? -3.360 -5.590 -8.157 1.00 93.25 91 ALA A N 1
ATOM 667 C CA . ALA A 1 91 ? -4.062 -6.173 -7.015 1.00 93.25 91 ALA A CA 1
ATOM 668 C C . ALA A 1 91 ? -3.831 -5.366 -5.723 1.00 93.25 91 ALA A C 1
ATOM 670 O O . ALA A 1 91 ? -4.793 -5.019 -5.033 1.00 93.25 91 ALA A O 1
ATOM 671 N N . LYS A 1 92 ? -2.592 -4.930 -5.448 1.00 93.31 92 LYS A N 1
ATOM 672 C CA . LYS A 1 92 ? -2.289 -4.022 -4.325 1.00 93.31 92 LYS A CA 1
ATOM 673 C C . LYS A 1 92 ? -3.060 -2.709 -4.432 1.00 93.31 92 LYS A C 1
ATOM 675 O O . LYS A 1 92 ? -3.664 -2.256 -3.464 1.00 93.31 92 LYS A O 1
ATOM 680 N N . ASN A 1 93 ? -3.067 -2.082 -5.605 1.00 94.38 93 ASN A N 1
ATOM 681 C CA . ASN A 1 93 ? -3.774 -0.821 -5.820 1.00 94.38 93 ASN A CA 1
ATOM 682 C C . ASN A 1 93 ? -5.287 -0.981 -5.617 1.00 94.38 93 ASN A C 1
ATOM 684 O O . ASN A 1 93 ? -5.934 -0.078 -5.084 1.00 94.38 93 ASN A O 1
ATOM 688 N N . LYS A 1 94 ? -5.853 -2.129 -6.002 1.00 94.94 94 LYS A N 1
ATOM 689 C CA . LYS A 1 94 ? -7.247 -2.489 -5.720 1.00 94.94 94 LYS A CA 1
ATOM 690 C C . LYS A 1 94 ? -7.483 -2.653 -4.212 1.00 94.94 94 LYS A C 1
ATOM 692 O O . LYS A 1 94 ? -8.421 -2.055 -3.690 1.00 94.94 94 LYS A O 1
ATOM 697 N N . GLY A 1 95 ? -6.588 -3.346 -3.505 1.00 95.88 95 GLY A N 1
ATOM 698 C CA . GLY A 1 95 ? -6.610 -3.470 -2.044 1.00 95.88 95 GLY A CA 1
ATOM 699 C C . GLY A 1 95 ? -6.583 -2.116 -1.333 1.00 95.88 95 GLY A C 1
ATOM 700 O O . GLY A 1 95 ? -7.431 -1.856 -0.485 1.00 95.88 95 GLY A O 1
ATOM 701 N N . ASN A 1 96 ? -5.719 -1.195 -1.770 1.00 95.44 96 ASN A N 1
ATOM 702 C CA . ASN A 1 96 ? -5.642 0.164 -1.223 1.00 95.44 96 ASN A CA 1
ATOM 703 C C . ASN A 1 96 ? -6.964 0.939 -1.375 1.00 95.44 96 ASN A C 1
ATOM 705 O O . ASN A 1 96 ? -7.299 1.756 -0.517 1.00 95.44 96 ASN A O 1
ATOM 709 N N . LYS A 1 97 ? -7.721 0.711 -2.459 1.00 96.44 97 LYS A N 1
ATOM 710 C CA . LYS A 1 97 ? -9.045 1.329 -2.647 1.00 96.44 97 LYS A CA 1
ATOM 711 C C . LYS A 1 97 ? -10.052 0.790 -1.634 1.00 96.44 97 LYS A C 1
ATOM 713 O O . LYS A 1 97 ? -10.778 1.580 -1.040 1.00 96.44 97 LYS A O 1
ATOM 718 N N . TYR A 1 98 ? -10.071 -0.524 -1.411 1.00 95.06 98 TYR A N 1
ATOM 719 C CA . TYR A 1 98 ? -10.942 -1.137 -0.405 1.00 95.06 98 TYR A CA 1
ATOM 720 C C . TYR A 1 98 ? -10.557 -0.740 1.018 1.00 95.06 98 TYR A C 1
ATOM 722 O O . TYR A 1 98 ? -11.437 -0.425 1.811 1.00 95.06 98 TYR A O 1
ATOM 730 N N . PHE A 1 99 ? -9.258 -0.663 1.309 1.00 94.19 99 PHE A N 1
ATOM 731 C CA . PHE A 1 99 ? -8.739 -0.216 2.598 1.00 94.19 99 PHE A CA 1
ATOM 732 C C . PHE A 1 99 ? -9.207 1.207 2.921 1.00 94.19 99 PHE A C 1
ATOM 734 O O . PHE A 1 99 ? -9.751 1.455 3.988 1.00 94.19 99 PHE A O 1
ATOM 741 N N . LYS A 1 100 ? -9.093 2.136 1.963 1.00 92.94 100 LYS A N 1
ATOM 742 C CA . LYS A 1 100 ? -9.602 3.510 2.123 1.00 92.94 100 LYS A CA 1
ATOM 743 C C . LYS A 1 100 ? -11.125 3.591 2.238 1.00 92.94 100 LYS A C 1
ATOM 745 O O . LYS A 1 100 ? -11.633 4.560 2.785 1.00 92.94 100 LYS A O 1
ATOM 750 N N . ALA A 1 101 ? -11.843 2.606 1.706 1.00 92.06 101 ALA A N 1
ATOM 751 C CA . ALA A 1 101 ? -13.293 2.507 1.814 1.00 92.06 101 ALA A CA 1
ATOM 752 C C . ALA A 1 101 ? -13.761 1.820 3.115 1.00 92.06 101 ALA A C 1
ATOM 754 O O . ALA A 1 101 ? -14.951 1.545 3.236 1.00 92.06 101 ALA A O 1
ATOM 755 N N . GLY A 1 102 ? -12.850 1.481 4.040 1.00 90.75 102 GLY A N 1
ATOM 756 C CA . GLY A 1 102 ? -13.160 0.744 5.274 1.00 90.75 102 GLY A CA 1
ATOM 757 C C . GLY A 1 102 ? -13.502 -0.735 5.054 1.00 90.75 102 GLY A C 1
ATOM 758 O O . GLY A 1 102 ? -13.866 -1.448 5.981 1.00 90.75 102 GLY A O 1
ATOM 759 N N . LYS A 1 103 ? -13.387 -1.244 3.821 1.00 94.06 103 LYS A N 1
ATOM 760 C CA . LYS A 1 103 ? -13.686 -2.644 3.483 1.00 94.06 103 LYS A CA 1
ATOM 761 C C . LYS A 1 103 ? -12.441 -3.505 3.667 1.00 94.06 103 LYS A C 1
ATOM 763 O O . LYS A 1 103 ? -11.861 -3.996 2.696 1.00 94.06 103 LYS A O 1
ATOM 768 N N . TYR A 1 104 ? -12.011 -3.670 4.914 1.00 93.38 104 TYR A N 1
ATOM 769 C CA . TYR A 1 104 ? -10.734 -4.314 5.231 1.00 93.38 104 TYR A CA 1
ATOM 770 C C . TYR A 1 104 ? -10.668 -5.786 4.816 1.00 93.38 104 TYR A C 1
ATOM 772 O O . TYR A 1 104 ? -9.636 -6.227 4.319 1.00 93.38 104 TYR A O 1
ATOM 780 N N . GLU A 1 105 ? -11.775 -6.527 4.899 1.00 93.19 105 GLU A N 1
ATOM 781 C CA . GLU A 1 105 ? -11.830 -7.925 4.447 1.00 93.19 105 GLU A CA 1
ATOM 782 C C . GLU A 1 105 ? -11.508 -8.059 2.946 1.00 93.19 105 GLU A C 1
ATOM 784 O O . GLU A 1 105 ? -10.656 -8.854 2.543 1.00 93.19 105 GLU A O 1
ATOM 789 N N . GLN A 1 106 ? -12.122 -7.212 2.112 1.00 94.31 106 GLN A N 1
ATOM 790 C CA . GLN A 1 106 ? -11.866 -7.188 0.668 1.00 94.31 106 GLN A CA 1
ATOM 791 C C . GLN A 1 106 ? -10.442 -6.713 0.355 1.00 94.31 106 GLN A C 1
ATOM 793 O O . GLN A 1 106 ? -9.816 -7.192 -0.594 1.00 94.31 106 GLN A O 1
ATOM 798 N N . ALA A 1 107 ? -9.903 -5.793 1.162 1.00 95.19 107 ALA A N 1
ATOM 7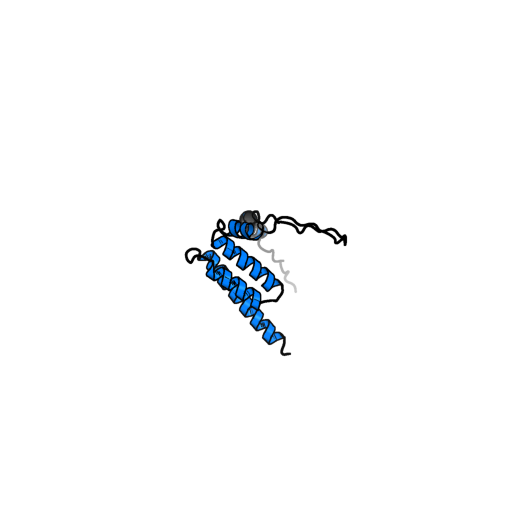99 C CA . ALA A 1 107 ? -8.519 -5.354 1.041 1.00 95.19 107 ALA A CA 1
ATOM 800 C C . ALA A 1 107 ? -7.534 -6.505 1.312 1.00 95.19 107 ALA A C 1
ATOM 802 O O . ALA A 1 107 ? -6.612 -6.708 0.524 1.00 95.19 107 ALA A O 1
ATOM 803 N N . ILE A 1 108 ? -7.764 -7.300 2.365 1.00 95.88 108 ILE A N 1
ATOM 804 C CA . ILE A 1 108 ? -6.945 -8.471 2.722 1.00 95.88 108 ILE A CA 1
ATOM 805 C C . ILE A 1 108 ? -6.914 -9.493 1.583 1.00 95.88 108 ILE A C 1
ATOM 807 O O . ILE A 1 108 ? -5.838 -9.997 1.245 1.00 95.88 108 ILE A O 1
ATOM 811 N N . GLN A 1 109 ? -8.066 -9.774 0.965 1.00 96.00 109 GLN A N 1
ATOM 812 C CA . GLN A 1 109 ? -8.148 -10.679 -0.185 1.00 96.00 109 GLN A CA 1
ATOM 813 C C . GLN A 1 109 ? -7.308 -10.152 -1.356 1.00 96.00 109 GLN A C 1
ATOM 815 O O . GLN A 1 109 ? -6.446 -10.866 -1.862 1.00 96.00 109 GLN A O 1
ATOM 820 N N . CYS A 1 110 ? -7.453 -8.868 -1.702 1.00 95.69 110 CYS A N 1
ATOM 821 C CA . CYS A 1 110 ? -6.681 -8.248 -2.782 1.00 95.69 110 CYS A CA 1
ATOM 822 C C . CYS A 1 110 ? -5.164 -8.244 -2.513 1.00 95.69 110 CYS A C 1
ATOM 824 O O . CYS A 1 110 ? -4.374 -8.481 -3.424 1.00 95.69 110 CYS A O 1
ATOM 826 N N . TYR A 1 111 ? -4.726 -7.992 -1.275 1.00 96.12 111 TYR A N 1
ATOM 827 C CA . TYR A 1 111 ? -3.301 -8.077 -0.928 1.00 96.12 111 TYR A CA 1
ATOM 828 C C . TYR A 1 111 ? -2.785 -9.518 -0.955 1.00 96.12 111 TYR A C 1
ATOM 830 O O . TYR A 1 111 ? -1.632 -9.747 -1.305 1.00 96.12 111 TYR A O 1
ATOM 838 N N . THR A 1 112 ? -3.628 -10.498 -0.627 1.00 95.94 112 THR A N 1
ATOM 839 C CA . THR A 1 112 ? -3.274 -11.921 -0.725 1.00 95.94 112 THR A CA 1
ATOM 840 C C . THR A 1 112 ? -3.126 -12.357 -2.182 1.00 95.94 112 THR A C 1
ATOM 842 O O . THR A 1 112 ? -2.158 -13.034 -2.517 1.00 95.94 112 THR A O 1
ATOM 845 N N . GLU A 1 113 ? -4.007 -11.892 -3.071 1.00 94.00 113 GLU A N 1
ATOM 846 C CA . GLU A 1 113 ? -3.838 -12.056 -4.520 1.00 94.00 113 GLU A CA 1
ATOM 847 C C . GLU A 1 113 ? -2.523 -11.427 -5.005 1.00 94.00 113 GLU A C 1
ATOM 849 O O . GLU A 1 113 ? -1.777 -12.067 -5.743 1.00 94.00 113 GLU A O 1
ATOM 854 N N . ALA A 1 114 ? -2.183 -10.217 -4.541 1.00 93.19 114 ALA A N 1
ATOM 855 C CA . ALA A 1 114 ? -0.915 -9.567 -4.882 1.00 93.19 114 ALA A CA 1
ATOM 856 C C . ALA A 1 114 ? 0.308 -10.392 -4.444 1.00 93.19 114 ALA A C 1
ATOM 858 O O . ALA A 1 114 ? 1.263 -10.519 -5.205 1.00 93.19 114 ALA A O 1
ATOM 859 N N . ILE A 1 115 ? 0.269 -10.989 -3.248 1.00 93.50 115 ILE A N 1
ATOM 860 C CA . ILE A 1 115 ? 1.331 -11.868 -2.733 1.00 93.50 115 ILE A CA 1
ATOM 861 C C . ILE A 1 115 ? 1.490 -13.113 -3.613 1.00 93.50 115 ILE A C 1
ATOM 863 O O . ILE A 1 115 ? 2.615 -13.473 -3.940 1.00 93.50 115 ILE A O 1
ATOM 867 N N . ASN A 1 116 ? 0.385 -13.735 -4.032 1.00 91.12 116 ASN A N 1
ATOM 868 C CA . ASN A 1 116 ? 0.411 -14.944 -4.863 1.00 91.12 116 ASN A CA 1
ATOM 869 C C . ASN A 1 116 ? 0.913 -14.686 -6.291 1.00 91.12 116 ASN A C 1
ATOM 871 O O . ASN A 1 116 ? 1.486 -15.574 -6.915 1.00 91.12 116 ASN A O 1
ATOM 875 N N . LEU A 1 117 ? 0.678 -13.483 -6.818 1.00 88.62 117 LEU A N 1
ATOM 876 C CA . LEU A 1 117 ? 1.133 -13.070 -8.149 1.00 88.62 117 LEU A CA 1
ATOM 877 C C . LEU A 1 117 ? 2.588 -12.573 -8.149 1.00 88.62 117 LEU A C 1
ATOM 879 O O . LEU A 1 117 ? 3.222 -12.527 -9.204 1.00 88.62 117 LEU A O 1
ATOM 883 N N . CYS A 1 118 ? 3.112 -12.179 -6.986 1.00 86.12 118 CYS A N 1
ATOM 884 C CA . CYS A 1 118 ? 4.461 -11.648 -6.856 1.00 86.12 118 CYS 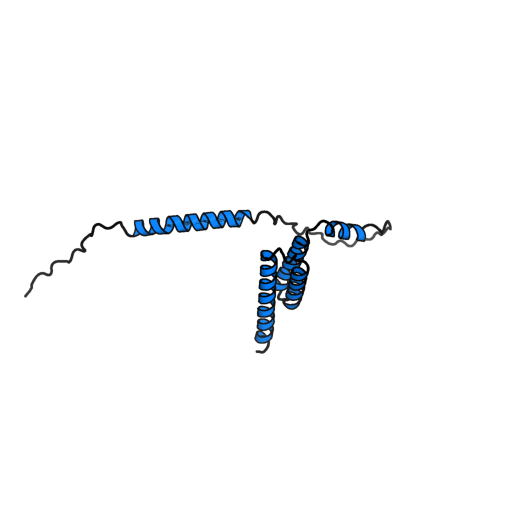A CA 1
ATOM 885 C C . CYS A 1 118 ? 5.508 -12.772 -6.947 1.00 86.12 118 CYS A C 1
ATOM 887 O O . CYS A 1 118 ? 5.434 -13.734 -6.179 1.00 86.12 118 CYS A O 1
ATOM 889 N N . PRO A 1 119 ? 6.528 -12.652 -7.817 1.00 84.81 119 PRO A N 1
ATOM 890 C CA . PRO A 1 119 ? 7.650 -13.581 -7.814 1.00 84.81 119 PRO A CA 1
ATOM 891 C C . PRO A 1 119 ? 8.431 -13.483 -6.491 1.00 84.81 119 PRO A C 1
ATOM 893 O O . PRO A 1 119 ? 8.676 -12.367 -6.020 1.00 84.81 119 PRO A O 1
ATOM 896 N N . PRO A 1 120 ? 8.905 -14.604 -5.918 1.00 80.38 120 PRO A N 1
ATOM 897 C CA . PRO A 1 120 ? 9.637 -14.604 -4.647 1.00 80.38 120 PRO A CA 1
ATOM 898 C C . PRO A 1 120 ? 10.981 -13.856 -4.705 1.00 80.38 120 PRO A C 1
ATOM 900 O O . PRO A 1 120 ? 11.484 -13.419 -3.668 1.00 80.38 120 PRO A O 1
ATOM 903 N N . ASP A 1 121 ? 11.547 -13.661 -5.899 1.00 85.06 121 ASP A N 1
ATOM 904 C CA . ASP A 1 121 ? 12.749 -12.847 -6.113 1.00 85.06 121 ASP A CA 1
ATOM 905 C C . ASP A 1 121 ? 12.530 -11.359 -5.799 1.00 85.06 121 ASP A C 1
ATOM 907 O O . ASP A 1 121 ? 13.439 -10.677 -5.321 1.00 85.06 121 ASP A O 1
ATOM 911 N N . ASN A 1 122 ? 11.305 -10.847 -5.972 1.00 83.06 122 ASN A N 1
ATOM 912 C CA . ASN A 1 122 ? 10.969 -9.444 -5.722 1.00 83.06 122 ASN A CA 1
ATOM 913 C C . ASN A 1 122 ? 10.581 -9.213 -4.257 1.00 83.06 122 ASN A C 1
ATOM 915 O O . ASN A 1 122 ? 9.451 -8.854 -3.916 1.00 83.06 122 ASN A O 1
ATOM 919 N N . LYS A 1 123 ? 11.563 -9.396 -3.368 1.00 87.56 123 LYS A N 1
ATOM 920 C CA . LYS A 1 123 ? 11.397 -9.269 -1.910 1.00 87.56 123 LYS A CA 1
ATOM 921 C C . LYS A 1 123 ? 10.870 -7.894 -1.480 1.00 87.56 123 LYS A C 1
ATOM 923 O O . LYS A 1 123 ? 10.102 -7.809 -0.523 1.00 87.56 123 LYS A O 1
ATOM 928 N N . THR A 1 124 ? 11.246 -6.827 -2.188 1.00 88.25 124 THR A N 1
ATOM 929 C CA . THR A 1 124 ? 10.816 -5.451 -1.888 1.00 88.25 124 THR A CA 1
ATOM 930 C C . THR A 1 124 ? 9.302 -5.286 -2.034 1.00 88.25 124 THR A C 1
ATOM 932 O O . THR A 1 124 ? 8.629 -4.865 -1.091 1.00 88.25 124 THR A O 1
ATOM 935 N N . ASP A 1 125 ? 8.736 -5.679 -3.175 1.00 87.31 125 ASP A N 1
ATOM 936 C CA . ASP A 1 125 ? 7.291 -5.604 -3.408 1.00 87.31 125 ASP A CA 1
ATOM 937 C C . ASP A 1 125 ? 6.526 -6.578 -2.515 1.00 87.31 125 ASP A C 1
ATOM 939 O O . ASP A 1 125 ? 5.529 -6.208 -1.893 1.00 87.31 125 ASP A O 1
ATOM 943 N N . LEU A 1 126 ? 7.053 -7.795 -2.362 1.00 91.69 126 LEU A N 1
ATOM 944 C CA . LEU A 1 126 ? 6.475 -8.813 -1.496 1.00 91.69 126 LEU A CA 1
ATOM 945 C C . LEU A 1 126 ? 6.344 -8.323 -0.041 1.00 91.69 126 LEU A C 1
ATOM 947 O O . LEU A 1 126 ? 5.273 -8.439 0.556 1.00 91.69 126 LEU A O 1
ATOM 951 N N . SER A 1 127 ? 7.398 -7.717 0.518 1.00 92.06 127 SER A N 1
ATOM 952 C CA . SER A 1 127 ? 7.367 -7.143 1.873 1.00 92.06 127 SER A CA 1
ATOM 953 C C . SER A 1 127 ? 6.319 -6.036 2.019 1.00 92.06 127 SER A C 1
ATOM 955 O O . SER A 1 127 ? 5.589 -6.007 3.010 1.00 92.06 127 SER A O 1
ATOM 957 N N . THR A 1 128 ? 6.172 -5.183 1.002 1.00 92.81 128 THR A N 1
ATOM 958 C CA . THR A 1 128 ? 5.154 -4.124 0.970 1.00 92.81 128 THR A CA 1
ATOM 959 C C . THR A 1 128 ? 3.742 -4.715 1.001 1.00 92.81 128 THR A C 1
ATOM 961 O O . THR A 1 128 ? 2.869 -4.214 1.711 1.00 92.81 128 THR A O 1
ATOM 964 N N . PHE A 1 129 ? 3.491 -5.801 0.263 1.00 93.56 129 PHE A N 1
ATOM 965 C CA . PHE A 1 129 ? 2.181 -6.458 0.262 1.00 93.56 129 PHE A CA 1
ATOM 966 C C . PHE A 1 129 ? 1.849 -7.087 1.618 1.00 93.56 129 PHE A C 1
ATOM 968 O O . PHE A 1 129 ? 0.724 -6.936 2.096 1.00 93.56 129 PHE A O 1
ATOM 975 N N . TYR A 1 130 ? 2.826 -7.718 2.276 1.00 95.69 130 TYR A N 1
ATOM 976 C CA . TYR A 1 130 ? 2.646 -8.238 3.632 1.00 95.69 130 TYR A CA 1
ATOM 977 C C . TYR A 1 130 ? 2.352 -7.132 4.651 1.00 95.69 130 TYR A C 1
ATOM 979 O O . TYR A 1 130 ? 1.432 -7.297 5.452 1.00 95.69 130 TYR A O 1
ATOM 987 N N . GLN A 1 131 ? 3.064 -6.001 4.591 1.00 96.38 131 GLN A N 1
ATOM 988 C CA . GLN A 1 131 ? 2.811 -4.848 5.467 1.00 96.38 131 GLN A CA 1
ATOM 989 C C . GLN A 1 131 ? 1.396 -4.291 5.281 1.00 96.38 131 GLN A C 1
ATOM 991 O O . GLN A 1 131 ? 0.666 -4.121 6.253 1.00 96.38 131 GLN A O 1
ATOM 996 N N . ASN A 1 132 ? 0.965 -4.076 4.034 1.00 94.94 132 ASN A N 1
ATOM 997 C CA . ASN A 1 132 ? -0.381 -3.569 3.750 1.00 94.94 132 ASN A CA 1
ATOM 998 C C . ASN A 1 132 ? -1.477 -4.545 4.203 1.00 94.94 132 ASN A C 1
ATOM 1000 O O . ASN A 1 132 ? -2.530 -4.123 4.684 1.00 94.94 132 ASN A O 1
ATOM 1004 N N . ARG A 1 133 ? -1.228 -5.855 4.084 1.00 96.38 133 ARG A N 1
ATOM 1005 C CA . ARG A 1 133 ? -2.139 -6.887 4.587 1.00 96.38 133 ARG A CA 1
ATOM 1006 C C . ARG A 1 133 ? -2.212 -6.890 6.113 1.00 96.38 133 ARG A C 1
ATOM 1008 O O . ARG A 1 133 ? -3.309 -6.994 6.648 1.00 96.38 133 ARG A O 1
ATOM 1015 N N . ALA A 1 134 ? -1.077 -6.754 6.800 1.00 96.12 134 ALA A N 1
ATOM 1016 C CA . ALA A 1 134 ? -1.030 -6.650 8.258 1.00 96.12 134 ALA A CA 1
ATOM 1017 C C . ALA A 1 134 ? -1.813 -5.426 8.752 1.00 96.12 134 ALA A C 1
ATOM 1019 O O . ALA A 1 134 ? -2.700 -5.575 9.586 1.00 96.12 134 ALA A O 1
ATOM 1020 N N . ALA A 1 135 ? -1.593 -4.259 8.140 1.00 94.12 135 ALA A N 1
ATOM 1021 C CA . ALA A 1 135 ? -2.349 -3.048 8.453 1.00 94.12 135 ALA A CA 1
ATOM 1022 C C . ALA A 1 135 ? -3.865 -3.240 8.259 1.00 94.12 135 ALA A C 1
ATOM 1024 O O . ALA A 1 135 ? -4.666 -2.745 9.045 1.00 94.12 135 ALA A O 1
ATOM 1025 N N . ALA A 1 136 ? -4.291 -3.981 7.229 1.00 94.38 136 ALA A N 1
ATOM 1026 C CA . ALA A 1 136 ? -5.708 -4.288 7.027 1.00 94.38 136 ALA A CA 1
ATOM 1027 C C . ALA A 1 136 ? -6.288 -5.195 8.119 1.00 94.38 136 ALA A C 1
ATOM 1029 O O . ALA A 1 136 ? -7.422 -4.971 8.537 1.00 94.38 136 ALA A O 1
ATOM 1030 N N . PHE A 1 137 ? -5.523 -6.170 8.617 1.00 93.94 137 PHE A N 1
ATOM 1031 C CA . PHE A 1 137 ? -5.939 -6.966 9.771 1.00 93.94 137 PHE A CA 1
ATOM 1032 C C . PHE A 1 137 ? -6.047 -6.118 11.038 1.00 93.94 137 PHE A C 1
ATOM 1034 O O . PHE A 1 137 ? -7.043 -6.227 11.744 1.00 93.94 137 PHE A O 1
ATOM 1041 N N . GLU A 1 138 ? -5.074 -5.246 11.304 1.00 92.56 138 GLU A N 1
ATOM 1042 C CA . GLU A 1 138 ? -5.104 -4.351 12.467 1.00 92.56 138 GLU A CA 1
ATOM 1043 C C . GLU A 1 138 ? -6.358 -3.473 12.468 1.00 92.56 138 GLU A C 1
ATOM 1045 O O . GLU A 1 138 ? -7.064 -3.411 13.474 1.00 92.56 138 GLU A O 1
ATOM 1050 N N . GLN A 1 139 ? -6.698 -2.871 11.324 1.00 91.06 139 GLN A N 1
ATOM 1051 C CA . GLN A 1 139 ? -7.900 -2.043 11.213 1.00 91.06 139 GLN A CA 1
ATOM 1052 C C . GLN A 1 139 ? -9.194 -2.856 11.293 1.00 91.06 139 GLN A C 1
ATOM 1054 O O . GLN A 1 139 ? -10.146 -2.435 11.942 1.00 91.06 139 GLN A O 1
ATOM 1059 N N . GLN A 1 140 ? -9.232 -4.053 10.697 1.00 89.19 140 GLN A N 1
ATOM 1060 C CA . GLN A 1 140 ? -10.390 -4.944 10.810 1.00 89.19 140 GLN A CA 1
ATOM 1061 C C . GLN A 1 140 ? -10.665 -5.332 12.267 1.00 89.19 140 GLN A C 1
ATOM 1063 O O . GLN A 1 140 ? -11.819 -5.458 12.678 1.00 89.19 140 GLN A O 1
ATOM 1068 N N . VAL A 1 141 ? -9.604 -5.567 13.034 1.00 85.00 141 VAL A N 1
ATOM 1069 C CA . VAL A 1 141 ? -9.686 -5.909 14.451 1.00 85.00 141 VAL A CA 1
ATOM 1070 C C . VAL A 1 141 ? -10.117 -4.686 15.264 1.00 85.00 141 VAL A C 1
ATOM 1072 O O . VAL A 1 141 ? -11.021 -4.809 16.087 1.00 85.00 141 VAL A O 1
ATOM 1075 N N . GLY A 1 142 ? -9.551 -3.508 14.984 1.00 83.00 142 GLY A N 1
ATOM 1076 C CA . GLY A 1 142 ? -9.955 -2.237 15.592 1.00 83.00 142 GLY A CA 1
ATOM 1077 C C . GLY A 1 142 ? -11.447 -1.943 15.417 1.00 83.00 142 GLY A C 1
ATOM 1078 O O . GLY A 1 142 ? -12.148 -1.780 16.412 1.00 83.00 142 GLY A O 1
ATOM 1079 N N . ASP A 1 143 ? -11.958 -1.992 14.185 1.00 78.25 143 ASP A N 1
ATOM 1080 C CA . ASP A 1 143 ? -13.378 -1.759 13.878 1.00 78.25 143 ASP A CA 1
ATOM 1081 C C . ASP A 1 143 ? -14.315 -2.689 14.658 1.00 78.25 143 ASP A C 1
ATOM 1083 O O . ASP A 1 143 ? -15.348 -2.261 15.186 1.00 78.25 143 ASP A O 1
ATOM 1087 N N . LYS A 1 144 ? -13.948 -3.974 14.755 1.00 75.56 144 LYS A N 1
ATOM 1088 C CA . LYS A 1 144 ? -14.746 -4.957 15.494 1.00 75.56 144 LYS A CA 1
ATOM 1089 C C . LYS A 1 144 ? -14.836 -4.619 16.975 1.00 75.56 144 LYS A C 1
ATOM 1091 O O . LYS A 1 144 ? -15.891 -4.843 17.548 1.00 75.56 144 LYS A O 1
ATOM 1096 N N . TYR A 1 145 ? -13.781 -4.084 17.583 1.00 73.38 145 TYR A N 1
ATOM 1097 C CA . TYR A 1 145 ? -13.787 -3.719 19.002 1.00 73.38 145 TYR A CA 1
ATOM 1098 C C . TYR A 1 145 ? -14.362 -2.325 19.270 1.00 73.38 145 TYR A C 1
ATOM 1100 O O . TYR A 1 145 ? -14.936 -2.105 20.332 1.00 73.38 145 TYR A O 1
ATOM 1108 N N . THR A 1 146 ? -14.276 -1.397 18.315 1.00 70.69 146 THR A N 1
ATOM 1109 C CA . THR A 1 146 ? -14.897 -0.069 18.425 1.00 70.69 146 THR A CA 1
ATOM 1110 C C . THR A 1 146 ? -16.426 -0.126 18.355 1.00 70.69 146 THR A C 1
ATOM 1112 O O . THR A 1 146 ? -17.085 0.715 18.951 1.00 70.69 146 THR A O 1
ATOM 1115 N N . THR A 1 147 ? -17.005 -1.125 17.686 1.00 66.88 147 THR A N 1
ATOM 1116 C CA . THR A 1 147 ? -18.466 -1.231 17.488 1.00 66.88 147 THR A CA 1
ATOM 1117 C C . THR A 1 147 ? -19.222 -1.845 18.688 1.00 66.88 147 THR A C 1
ATOM 1119 O O . THR A 1 147 ? -20.446 -1.912 18.664 1.00 66.88 147 THR A O 1
ATOM 1122 N N . ILE A 1 148 ? -18.534 -2.319 19.738 1.00 69.25 148 ILE A N 1
ATOM 1123 C CA . ILE A 1 148 ? -19.148 -3.067 20.865 1.00 69.25 148 ILE A CA 1
ATOM 1124 C C . ILE A 1 148 ? -19.414 -2.165 22.100 1.00 69.25 148 ILE A C 1
ATOM 1126 O O . ILE A 1 148 ? -19.625 -2.661 23.203 1.00 69.25 148 ILE A O 1
ATOM 1130 N N . PHE A 1 149 ? -19.446 -0.841 21.937 1.00 54.41 149 PHE A N 1
ATOM 1131 C CA . PHE A 1 149 ? -19.801 0.127 22.988 1.00 54.41 149 PHE A CA 1
ATOM 1132 C C . PHE A 1 149 ? -20.904 1.066 22.504 1.00 54.41 149 PHE A C 1
ATOM 1134 O O . PHE A 1 149 ? -21.728 1.471 23.354 1.00 54.41 149 PHE A O 1
#

Radius of gyration: 30.69 Å; chains: 1; bounding box: 70×68×90 Å

InterPro domains:
  IPR011990 Tetratricopeptide-like helical domain superfamily [G3DSA:1.25.40.10] (54-146)
  IPR011990 Tetratricopeptide-like helical domain superfamily [SSF48452] (88-139)
  IPR019734 Tetratricopeptide repeat [PF00515] (92-119)
  IPR019734 Tetratricopeptide repeat [PS50005] (88-121)
  IPR019734 Tetratricopeptide repeat [SM00028] (88-121)

Foldseek 3Di:
DDDDDDDDDDDPDPDDDPVVVCCVVVVVVVVVVVVVVVVVVVVVPPCPDPDDDDDDDDDDDDDDDDDDDPPVVVVVVVVVPDQLQNVLVVLQVVLVVCVVVLNLVSSLVSLVSSLVSDDPVPVVSNVVSVVSNVVSVVSVVVVVVVVPD

Secondary structure (DSSP, 8-state):
-------------S---HHHHHHHHHHHHHHHHHHHHHHHHHGGGS----------------------SSHHHHHHHTTTTS-HHHHHHHHHHHHHHHHHTT-HHHHHHHHHHHHHHS-TT-HHHHHHHHHHHHHHHHHHHHHHHHTT-

Sequence (149 aa):
MMAASKPVEPQSGSGLPRWQLALLVGAPIVLGVGAVYLWNRSKTKDTSGKRNGQRTTPEGSASPVQGQDGAAKRATREQEDMSPLDRAQGAKNKGNKYFKAGKYEQAIQCYTEAINLCPPDNKTDLSTFYQNRAAAFEQQVGDKYTTIF

pLDDT: mean 70.23, std 20.99, range [30.58, 96.44]